Protein AF-A0ABD3M9F6-F1 (afdb_monomer_lite)

Foldseek 3Di:
DEPDPDDPDDPLCVVLVLVQLQPADQFFKKKKFWFDALQLLQVLLCWPLRPHHRDPDSQVSLVRVVVSLVVLQDPVPWDWRQRDPVRRSTIIMTYRHDPVSVVSSVVVLQSSQRSLVRQVVVVGAREWMWMWGRNDPSYIDIHTDDHRRHD

Sequence (151 aa):
MLTNHFVGLRKELSDAVIVACKALRTDDPGIFFMFSYAEEIHAILGLPGSPVAPAANAALSVVALRSWIATLIPNQVVQLVPMPAASLDQGLAITNLSGQEFAQILFTLTALMPWGAATMAAGRSAGSFHIIQGIGAGSCTITRGAVGAFV

Radius of gyration: 14.88 Å; chains: 1; bounding box: 42×24×34 Å

Secondary structure (DSSP, 8-state):
------SS--GGGHHHHHHHHHTS-TT-EEEEEEE--HHHHHHHHTSTT-SS---SSHHHHHHHHHHHHHHT-SSS-SEEEPPPGGGTTSEEEEES--HHHHHHHHHHHHTTHHHHHHHHHTT---EEEEEEEE-STT-EEEEEE-BTTB-

Organism: NCBI:txid259834

Structure (mmCIF, N/CA/C/O backbone):
data_AF-A0ABD3M9F6-F1
#
_entry.id   AF-A0ABD3M9F6-F1
#
loop_
_atom_site.group_PDB
_atom_site.id
_atom_site.type_symbol
_atom_site.label_atom_id
_atom_site.label_alt_id
_atom_site.label_comp_id
_atom_site.label_asym_id
_atom_site.label_entity_id
_atom_site.label_seq_id
_atom_site.pdbx_PDB_ins_code
_atom_site.Cartn_x
_atom_site.Cartn_y
_atom_site.Cartn_z
_atom_site.occupancy
_atom_site.B_iso_or_equiv
_atom_site.auth_seq_id
_atom_site.auth_comp_id
_atom_site.auth_asym_id
_atom_site.auth_atom_id
_atom_site.pdbx_PDB_model_num
ATOM 1 N N . MET A 1 1 ? -25.279 2.624 10.074 1.00 33.41 1 MET A N 1
ATOM 2 C CA . MET A 1 1 ? -25.187 2.861 8.617 1.00 33.41 1 MET A CA 1
ATOM 3 C C . MET A 1 1 ? -23.906 3.657 8.416 1.00 33.41 1 MET A C 1
ATOM 5 O O . MET A 1 1 ? -23.835 4.739 8.974 1.00 33.41 1 MET A O 1
ATOM 9 N N . LEU A 1 2 ? -22.865 3.095 7.788 1.00 34.44 2 LEU A N 1
ATOM 10 C CA . LEU A 1 2 ? -21.602 3.820 7.572 1.00 34.44 2 LEU A CA 1
ATOM 11 C C . LEU A 1 2 ? -21.824 4.894 6.498 1.00 34.44 2 LEU A C 1
ATOM 13 O O . LEU A 1 2 ? -22.081 4.563 5.341 1.00 34.44 2 LEU A O 1
ATOM 17 N N . THR A 1 3 ? -21.744 6.165 6.874 1.00 36.59 3 THR A N 1
ATOM 18 C CA . THR A 1 3 ? -21.721 7.296 5.941 1.00 36.59 3 THR A CA 1
ATOM 19 C C . THR A 1 3 ? -20.283 7.493 5.469 1.00 36.59 3 THR A C 1
ATOM 21 O O . THR A 1 3 ? -19.475 8.136 6.131 1.00 36.59 3 THR A O 1
ATOM 24 N N . ASN A 1 4 ? -19.940 6.881 4.336 1.00 48.66 4 ASN A N 1
ATOM 25 C CA . ASN A 1 4 ? -18.594 6.948 3.778 1.00 48.66 4 ASN A CA 1
ATOM 26 C C . ASN A 1 4 ? -18.448 8.166 2.856 1.00 48.66 4 ASN A C 1
ATOM 28 O O . ASN A 1 4 ? -19.084 8.229 1.805 1.00 48.66 4 ASN A O 1
ATOM 32 N N . HIS A 1 5 ? -17.562 9.097 3.204 1.00 42.75 5 HIS A N 1
ATOM 33 C CA . HIS A 1 5 ? -17.084 10.127 2.282 1.00 42.75 5 HIS A CA 1
ATOM 34 C C . HIS A 1 5 ? -15.804 9.629 1.604 1.00 42.75 5 HIS A C 1
ATOM 36 O O . HIS A 1 5 ? -14.694 9.857 2.073 1.00 42.75 5 HIS A O 1
ATOM 42 N N . PHE A 1 6 ? -15.965 8.893 0.506 1.00 48.81 6 PHE A N 1
ATOM 43 C CA . PHE A 1 6 ? -14.847 8.392 -0.287 1.00 48.81 6 PHE A CA 1
ATOM 44 C C . PHE A 1 6 ? -14.337 9.486 -1.232 1.00 48.81 6 PHE A C 1
ATOM 46 O O . PHE A 1 6 ? -14.950 9.750 -2.264 1.00 48.81 6 PHE A O 1
ATOM 53 N N . VAL A 1 7 ? -13.210 10.120 -0.911 1.00 43.62 7 VAL A N 1
ATOM 54 C CA . VAL A 1 7 ? -12.515 11.020 -1.846 1.00 43.62 7 VAL A CA 1
ATOM 55 C C . VAL A 1 7 ? -11.343 10.258 -2.467 1.00 43.62 7 VAL A C 1
ATOM 57 O O . VAL A 1 7 ? -10.412 9.885 -1.763 1.00 43.62 7 VAL A O 1
ATOM 60 N N . GLY A 1 8 ? -11.390 10.006 -3.780 1.00 48.12 8 GLY A N 1
ATOM 61 C CA . GLY A 1 8 ? -10.271 9.419 -4.542 1.00 48.12 8 GLY A CA 1
ATOM 62 C C . GLY A 1 8 ? -10.179 7.885 -4.573 1.00 48.12 8 GLY A C 1
ATOM 63 O O . GLY A 1 8 ? -9.258 7.345 -5.181 1.00 48.12 8 GLY A O 1
ATOM 64 N N . LEU A 1 9 ? -11.132 7.169 -3.972 1.00 53.97 9 LEU A N 1
ATOM 65 C CA . LEU A 1 9 ? -11.216 5.706 -4.032 1.00 53.97 9 LEU A CA 1
ATOM 66 C C . LEU A 1 9 ? -11.944 5.255 -5.305 1.00 53.97 9 LEU A C 1
ATOM 68 O O . LEU A 1 9 ? -13.064 5.696 -5.571 1.00 53.97 9 LEU A O 1
ATOM 72 N N . ARG A 1 10 ? -11.335 4.344 -6.081 1.00 58.66 10 ARG A N 1
ATOM 73 C CA . ARG A 1 10 ? -12.058 3.653 -7.163 1.00 58.66 10 ARG A CA 1
ATOM 74 C C . ARG A 1 10 ? -13.245 2.914 -6.549 1.00 58.66 10 ARG A C 1
ATOM 76 O O . ARG A 1 10 ? -13.095 2.247 -5.527 1.00 58.66 10 ARG A O 1
ATOM 83 N N . LYS A 1 11 ? -14.415 3.021 -7.183 1.00 57.44 11 LYS A N 1
ATOM 84 C CA . LYS A 1 11 ? -15.677 2.445 -6.691 1.00 57.44 11 LYS A CA 1
ATOM 85 C C . LYS A 1 11 ? -15.575 0.935 -6.429 1.00 57.44 11 LYS A C 1
ATOM 87 O O . LYS A 1 11 ? -16.211 0.439 -5.508 1.00 57.44 11 LYS A O 1
ATOM 92 N N . GLU A 1 12 ? -14.747 0.213 -7.189 1.00 55.06 12 GLU A N 1
ATOM 93 C CA . GLU A 1 12 ? -14.535 -1.231 -6.997 1.00 55.06 12 GLU A CA 1
ATOM 94 C C . GLU A 1 12 ? -13.777 -1.582 -5.702 1.00 55.06 12 GLU A C 1
ATOM 96 O O . GLU A 1 12 ? -13.867 -2.707 -5.223 1.00 55.06 12 GLU A O 1
ATOM 101 N N . LEU A 1 13 ? -13.041 -0.636 -5.109 1.00 65.25 13 LEU A N 1
ATOM 102 C CA . LEU A 1 13 ? -12.251 -0.860 -3.890 1.00 65.25 13 LEU A CA 1
ATOM 103 C C . LEU A 1 13 ? -13.045 -0.528 -2.616 1.00 65.25 13 LEU A C 1
ATOM 105 O O . LEU A 1 13 ? -12.599 -0.836 -1.510 1.00 65.25 13 LEU A O 1
ATOM 109 N N . SER A 1 14 ? -14.237 0.061 -2.760 1.00 66.25 14 SER A N 1
ATOM 110 C CA . SER A 1 14 ? -15.086 0.493 -1.648 1.00 66.25 14 SER A CA 1
ATOM 111 C C . SER A 1 14 ? -15.498 -0.659 -0.730 1.00 66.25 14 SER A C 1
ATOM 113 O O . SER A 1 14 ? -15.479 -0.487 0.486 1.00 66.25 14 SER A O 1
ATOM 115 N N . ASP A 1 15 ? -15.802 -1.841 -1.270 1.00 70.38 15 ASP A N 1
ATOM 116 C CA . ASP A 1 15 ? -16.260 -2.979 -0.460 1.00 70.38 15 ASP A CA 1
ATOM 117 C C . ASP A 1 15 ? -15.167 -3.507 0.468 1.00 70.38 15 ASP A C 1
ATOM 119 O O . ASP A 1 15 ? -15.403 -3.761 1.648 1.00 70.38 15 ASP A O 1
ATOM 123 N N . ALA A 1 16 ? -13.941 -3.613 -0.030 1.00 70.25 16 ALA A N 1
ATOM 124 C CA . ALA A 1 16 ? -12.816 -4.076 0.769 1.00 70.25 16 ALA A CA 1
ATOM 125 C C . ALA A 1 16 ? -12.380 -3.041 1.817 1.00 70.25 16 ALA A C 1
ATOM 127 O O . ALA A 1 16 ? -12.032 -3.415 2.936 1.00 70.25 16 ALA A O 1
ATOM 128 N N . VAL A 1 17 ? -12.474 -1.746 1.500 1.00 73.56 17 VAL A N 1
ATOM 129 C CA . VAL A 1 17 ? -12.283 -0.674 2.488 1.00 73.56 17 VAL A CA 1
ATOM 130 C C . VAL A 1 17 ? -13.358 -0.728 3.573 1.00 73.56 17 VAL A C 1
ATOM 132 O O . VAL A 1 17 ? -13.049 -0.561 4.750 1.00 73.56 17 VAL A O 1
ATOM 135 N N . ILE A 1 18 ? -14.607 -1.037 3.217 1.00 74.19 18 ILE A N 1
ATOM 136 C CA . ILE A 1 18 ? -15.687 -1.239 4.190 1.00 74.19 18 ILE A CA 1
ATOM 137 C C . ILE A 1 18 ? -15.401 -2.449 5.085 1.00 74.19 18 ILE A C 1
ATOM 139 O O . ILE A 1 18 ? -15.614 -2.365 6.294 1.00 74.19 18 ILE A O 1
ATOM 143 N N . VAL A 1 19 ? -14.921 -3.565 4.527 1.00 75.44 19 VAL A N 1
ATOM 144 C CA . VAL A 1 19 ? -14.524 -4.737 5.327 1.00 75.44 19 VAL A CA 1
ATOM 145 C C . VAL A 1 19 ? -13.379 -4.376 6.275 1.00 75.44 19 VAL A C 1
ATOM 147 O O . VAL A 1 19 ? -13.463 -4.696 7.458 1.00 75.44 19 VAL A O 1
ATOM 150 N N . ALA A 1 20 ? -12.364 -3.650 5.798 1.00 76.12 20 ALA A N 1
ATOM 151 C CA . ALA A 1 20 ? -11.265 -3.177 6.636 1.00 76.12 20 ALA A CA 1
ATOM 152 C C . ALA A 1 20 ? -11.760 -2.259 7.766 1.00 76.12 20 ALA A C 1
ATOM 154 O O . ALA A 1 20 ? -11.420 -2.501 8.919 1.00 76.12 20 ALA A O 1
ATOM 155 N N . CYS A 1 21 ? -12.630 -1.283 7.476 1.00 77.00 21 CYS A N 1
ATOM 156 C CA . CYS A 1 21 ? -13.237 -0.427 8.502 1.00 77.00 21 CYS A CA 1
ATOM 157 C C . CYS A 1 21 ? -14.037 -1.226 9.540 1.00 77.00 21 CYS A C 1
ATOM 159 O O . CYS A 1 21 ? -13.965 -0.928 10.726 1.00 77.00 21 CYS A O 1
ATOM 161 N N . LYS A 1 22 ? -14.793 -2.247 9.117 1.00 77.06 22 LYS A N 1
ATOM 162 C CA . LYS A 1 22 ? -15.562 -3.107 10.035 1.00 77.06 22 LYS A CA 1
ATOM 163 C C . LYS A 1 22 ? -14.678 -3.982 10.922 1.00 77.06 22 LYS A C 1
ATOM 165 O O . LYS A 1 22 ? -15.134 -4.404 11.979 1.00 77.06 22 LYS A O 1
ATOM 170 N N . ALA A 1 23 ? -13.459 -4.283 10.482 1.00 77.44 23 ALA A N 1
ATOM 171 C CA . ALA A 1 23 ? -12.503 -5.071 11.247 1.00 77.44 23 ALA A CA 1
ATOM 172 C C . ALA A 1 23 ? -11.756 -4.247 12.311 1.00 77.44 23 ALA A C 1
ATOM 174 O O . ALA A 1 23 ? -11.061 -4.849 13.128 1.00 77.44 23 ALA A O 1
ATOM 175 N N . LEU A 1 24 ? -11.875 -2.911 12.302 1.00 75.38 24 LEU A N 1
ATOM 176 C CA . LEU A 1 24 ? -11.222 -2.033 13.274 1.00 75.38 24 LEU A CA 1
ATOM 177 C C . LEU A 1 24 ? -11.926 -2.051 14.632 1.00 75.38 24 LEU A C 1
ATOM 179 O O . LEU A 1 24 ? -13.157 -2.033 14.719 1.00 75.38 24 LEU A O 1
ATOM 183 N N . ARG A 1 25 ? -11.135 -1.994 15.705 1.00 75.88 25 ARG A N 1
ATOM 184 C CA . ARG A 1 25 ? -11.619 -1.568 17.023 1.00 75.88 25 ARG A CA 1
ATOM 185 C C . ARG A 1 25 ? -11.835 -0.054 17.040 1.00 75.88 25 ARG A C 1
ATOM 187 O O . ARG A 1 25 ? -11.243 0.676 16.253 1.00 75.88 25 ARG A O 1
ATOM 194 N N . THR A 1 26 ? -12.681 0.406 17.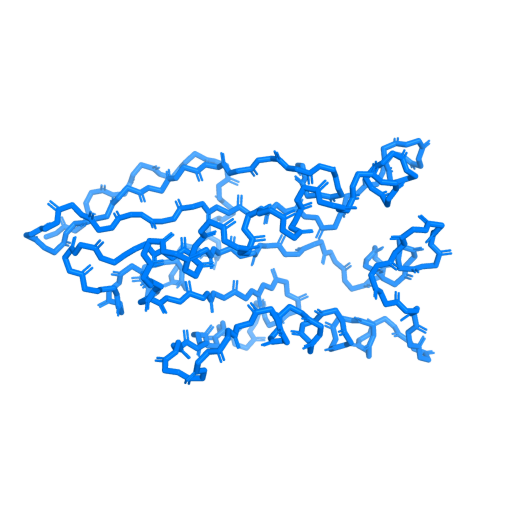961 1.00 70.19 26 THR A N 1
ATOM 195 C CA . THR A 1 26 ? -13.095 1.813 18.110 1.00 70.19 26 THR A CA 1
ATOM 196 C C . THR A 1 26 ? -11.932 2.806 18.085 1.00 70.19 26 THR A C 1
ATOM 198 O O . THR A 1 26 ? -12.084 3.852 17.463 1.00 70.19 26 THR A O 1
ATOM 201 N N . ASP A 1 27 ? -10.795 2.451 18.688 1.00 73.06 27 ASP A N 1
ATOM 202 C CA . ASP A 1 27 ? -9.649 3.349 18.875 1.00 73.06 27 ASP A CA 1
ATOM 203 C C . ASP A 1 27 ? -8.418 2.961 18.033 1.00 73.06 27 ASP A C 1
ATOM 205 O O . ASP A 1 27 ? -7.415 3.678 18.040 1.00 73.06 27 ASP A O 1
ATOM 209 N N . ASP A 1 28 ? -8.474 1.845 17.297 1.00 81.56 28 ASP A N 1
ATOM 210 C CA . ASP A 1 28 ? -7.303 1.325 16.591 1.00 81.56 28 ASP A CA 1
ATOM 211 C C . ASP A 1 28 ? -7.232 1.885 15.155 1.00 81.56 28 ASP A C 1
ATOM 213 O O . ASP A 1 28 ? -8.190 1.743 14.383 1.00 81.56 28 ASP A O 1
ATOM 217 N N . PRO A 1 29 ? -6.109 2.497 14.737 1.00 86.44 29 PRO A N 1
ATOM 218 C CA . PRO A 1 29 ? -5.880 2.851 13.341 1.00 86.44 29 PRO A CA 1
ATOM 219 C C . PRO A 1 29 ? -5.651 1.638 12.422 1.00 86.44 29 PRO A C 1
ATOM 221 O O . PRO A 1 29 ? -5.302 0.529 12.832 1.00 86.44 29 PRO A O 1
ATOM 224 N N . GLY A 1 30 ? -5.796 1.886 11.122 1.00 87.38 30 GLY A N 1
ATOM 225 C CA . GLY A 1 30 ? -5.436 0.978 10.042 1.00 87.38 30 GLY A CA 1
ATOM 226 C C . GLY A 1 30 ? -4.831 1.718 8.849 1.00 87.38 30 GLY A C 1
ATOM 227 O O . GLY A 1 30 ? -4.933 2.940 8.726 1.00 87.38 30 GLY A O 1
ATOM 228 N N . ILE A 1 31 ? -4.194 0.968 7.953 1.00 86.56 31 ILE A N 1
ATOM 229 C CA . ILE A 1 31 ? -3.633 1.474 6.698 1.00 86.56 31 ILE A CA 1
ATOM 230 C C . ILE A 1 31 ? -4.131 0.602 5.554 1.00 86.56 31 ILE A C 1
ATOM 232 O O . ILE A 1 31 ? -4.071 -0.624 5.608 1.00 86.56 31 ILE A O 1
ATOM 236 N N . PHE A 1 32 ? -4.601 1.242 4.495 1.00 83.69 32 PHE A N 1
ATOM 237 C CA . PHE A 1 32 ? -5.072 0.595 3.286 1.00 83.69 32 PHE A CA 1
ATOM 238 C C . PHE A 1 32 ? -4.234 1.027 2.088 1.00 83.69 32 PHE A C 1
ATOM 240 O O . PHE A 1 32 ? -4.278 2.184 1.684 1.00 83.69 32 PHE A O 1
ATOM 247 N N . PHE A 1 33 ? -3.489 0.098 1.507 1.00 83.38 33 PHE A N 1
ATOM 248 C CA . PHE A 1 33 ? -2.724 0.294 0.285 1.00 83.38 33 PHE A CA 1
ATOM 249 C C . PHE A 1 33 ? -3.566 -0.084 -0.930 1.00 83.38 33 PHE A C 1
ATOM 251 O O . PHE A 1 33 ? -4.105 -1.187 -1.006 1.00 83.38 33 PHE A O 1
ATOM 258 N N . MET A 1 34 ? -3.612 0.818 -1.901 1.00 81.00 34 MET A N 1
ATOM 259 C CA . MET A 1 34 ? -4.051 0.569 -3.266 1.00 81.00 34 MET A CA 1
ATOM 260 C C . MET A 1 34 ? -2.820 0.595 -4.156 1.00 81.00 34 MET A C 1
ATOM 262 O O . MET A 1 34 ? -2.182 1.637 -4.267 1.00 81.00 34 MET A O 1
ATOM 266 N N . PHE A 1 35 ? -2.490 -0.512 -4.797 1.00 81.44 35 PHE A N 1
ATOM 267 C CA . PHE A 1 35 ? -1.397 -0.577 -5.749 1.00 81.44 35 PHE A CA 1
ATOM 268 C C . PHE A 1 35 ? -1.839 -0.195 -7.163 1.00 81.44 35 PHE A C 1
ATOM 270 O O . PHE A 1 35 ? -3.009 -0.304 -7.540 1.00 81.44 35 PHE A O 1
ATOM 277 N N . SER A 1 36 ? -0.876 0.259 -7.954 1.00 82.69 36 SER A N 1
ATOM 278 C CA . SER A 1 36 ? -0.999 0.350 -9.409 1.00 82.69 36 SER A CA 1
ATOM 279 C C . SER A 1 36 ? -1.068 -1.042 -10.051 1.00 82.69 36 SER A C 1
ATOM 281 O O . SER A 1 36 ? -0.919 -2.067 -9.387 1.00 82.69 36 SER A O 1
ATOM 283 N N . TYR A 1 37 ? -1.298 -1.085 -11.365 1.00 82.75 37 TYR A N 1
ATOM 284 C CA . TYR A 1 37 ? -1.291 -2.329 -12.140 1.00 82.75 37 TYR A CA 1
ATOM 285 C C . TYR A 1 37 ? 0.032 -3.093 -11.986 1.00 82.75 37 TYR A C 1
ATOM 287 O O . TYR A 1 37 ? 1.088 -2.484 -11.829 1.00 82.75 37 TYR A O 1
ATOM 295 N N . ALA A 1 38 ? -0.014 -4.425 -12.080 1.00 86.69 38 ALA A N 1
ATOM 296 C CA . ALA A 1 38 ? 1.146 -5.283 -11.836 1.00 86.69 38 ALA A CA 1
ATOM 297 C C . ALA A 1 38 ? 2.370 -4.923 -12.701 1.00 86.69 38 ALA A C 1
ATOM 299 O O . ALA A 1 38 ? 3.488 -4.913 -12.194 1.00 86.69 38 ALA A O 1
ATOM 300 N N . GLU A 1 39 ? 2.161 -4.575 -13.974 1.00 88.75 39 GLU A N 1
ATOM 301 C CA . GLU A 1 39 ? 3.232 -4.131 -14.882 1.00 88.75 39 GLU A CA 1
ATOM 302 C C . GLU A 1 39 ? 3.898 -2.835 -14.406 1.00 88.75 39 GLU A C 1
ATOM 304 O O . GLU A 1 39 ? 5.117 -2.681 -14.474 1.00 88.75 39 GLU A O 1
ATOM 309 N N . GLU A 1 40 ? 3.097 -1.916 -13.865 1.00 89.31 40 GLU A N 1
ATOM 310 C CA . GLU A 1 40 ? 3.593 -0.664 -13.306 1.00 89.31 40 GLU A CA 1
ATOM 311 C C . GLU A 1 40 ? 4.441 -0.943 -12.069 1.00 89.31 40 GLU A C 1
ATOM 313 O O . GLU A 1 40 ? 5.574 -0.476 -11.991 1.00 89.31 40 GLU A O 1
ATOM 318 N N . ILE A 1 41 ? 3.933 -1.780 -11.154 1.00 90.12 41 ILE A N 1
ATOM 319 C CA . ILE A 1 41 ? 4.667 -2.241 -9.970 1.00 90.12 41 ILE A CA 1
ATOM 320 C C . ILE A 1 41 ? 5.987 -2.903 -10.372 1.00 90.12 41 ILE A C 1
ATOM 322 O O . ILE A 1 41 ? 7.033 -2.590 -9.811 1.00 90.12 41 ILE A O 1
ATOM 326 N N . HIS A 1 42 ? 5.967 -3.784 -11.368 1.00 92.25 42 HIS A N 1
ATOM 327 C CA . HIS A 1 42 ? 7.166 -4.461 -11.843 1.00 92.25 42 HIS A CA 1
ATOM 328 C C . HIS A 1 42 ? 8.232 -3.481 -12.335 1.00 92.25 42 HIS A C 1
ATOM 330 O O . HIS A 1 42 ? 9.390 -3.585 -11.929 1.00 92.25 42 HIS A O 1
ATOM 336 N N . ALA A 1 43 ? 7.833 -2.505 -13.154 1.00 92.19 43 ALA A N 1
ATOM 337 C CA . ALA A 1 43 ? 8.737 -1.492 -13.678 1.00 92.19 43 ALA A CA 1
ATOM 338 C C . ALA A 1 43 ? 9.332 -0.621 -12.560 1.00 92.19 43 ALA A C 1
ATOM 340 O O . ALA A 1 43 ? 10.544 -0.409 -12.522 1.00 92.19 43 ALA A O 1
ATOM 341 N N . ILE A 1 44 ? 8.506 -0.139 -11.624 1.00 91.88 44 ILE A N 1
ATOM 342 C CA . ILE A 1 44 ? 8.982 0.758 -10.562 1.00 91.88 44 ILE A CA 1
ATOM 343 C C . ILE A 1 44 ? 9.816 0.055 -9.491 1.00 91.88 44 ILE A C 1
ATOM 345 O O . ILE A 1 44 ? 10.641 0.711 -8.859 1.00 91.88 44 ILE A O 1
ATOM 349 N N . LEU A 1 45 ? 9.635 -1.252 -9.266 1.00 93.88 45 LEU A N 1
ATOM 350 C CA . LEU A 1 45 ? 10.484 -2.000 -8.331 1.00 93.88 45 LEU A CA 1
ATOM 351 C C . LEU A 1 45 ? 11.927 -2.112 -8.841 1.00 93.88 45 LEU A C 1
ATOM 353 O O . LEU A 1 45 ? 12.847 -2.273 -8.046 1.00 93.88 45 LEU A O 1
ATOM 357 N N . GLY A 1 46 ? 12.140 -1.989 -10.155 1.00 93.81 46 GLY A N 1
ATOM 358 C CA . GLY A 1 46 ? 13.472 -1.897 -10.754 1.00 93.81 46 GLY A CA 1
ATOM 359 C C . GLY A 1 46 ? 14.162 -0.542 -10.559 1.00 93.81 46 GLY A C 1
ATOM 360 O O . GLY A 1 46 ? 15.320 -0.395 -10.948 1.00 93.81 46 GLY A O 1
ATOM 361 N N . LEU A 1 47 ? 13.482 0.457 -9.985 1.00 93.19 47 LEU A N 1
ATOM 362 C CA . LEU A 1 47 ? 14.057 1.782 -9.769 1.00 93.19 47 LEU A CA 1
ATOM 363 C C . LEU A 1 47 ? 14.936 1.830 -8.507 1.00 93.19 47 LEU A C 1
ATOM 365 O O . LEU A 1 47 ? 14.686 1.109 -7.536 1.00 93.19 47 LEU A O 1
ATOM 369 N N . PRO A 1 48 ? 15.948 2.717 -8.477 1.00 91.50 48 PRO A N 1
ATOM 370 C CA . PRO A 1 48 ? 16.788 2.909 -7.302 1.00 91.50 48 PRO A CA 1
ATOM 371 C C . PRO A 1 48 ? 15.984 3.234 -6.040 1.00 91.50 48 PRO A C 1
ATOM 373 O O . PRO A 1 48 ? 15.006 3.980 -6.076 1.00 91.50 48 PRO A O 1
ATOM 376 N N . GLY A 1 49 ? 16.430 2.688 -4.909 1.00 89.38 49 GLY A N 1
ATOM 377 C CA . GLY A 1 49 ? 15.794 2.904 -3.609 1.00 89.38 49 GLY A CA 1
ATOM 378 C C . GLY A 1 49 ? 14.538 2.066 -3.364 1.00 89.38 49 GLY A C 1
ATOM 379 O O . GLY A 1 49 ? 13.988 2.158 -2.270 1.00 89.38 49 GLY A O 1
ATOM 380 N N . SER A 1 50 ? 14.105 1.254 -4.338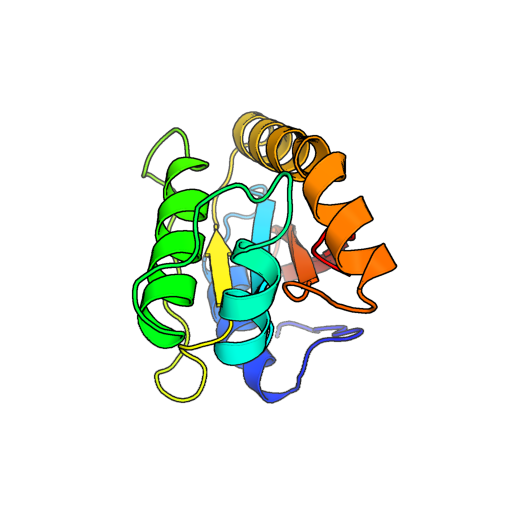 1.00 92.25 50 SER A N 1
ATOM 381 C CA . SER A 1 50 ? 12.988 0.321 -4.173 1.00 92.25 50 SER A CA 1
ATOM 382 C C . SER A 1 50 ? 13.161 -0.559 -2.924 1.00 92.25 50 SER A C 1
ATOM 384 O O . SER A 1 50 ? 14.265 -1.059 -2.684 1.00 92.25 50 SER A O 1
ATOM 386 N N . PRO A 1 51 ? 12.093 -0.790 -2.132 1.00 90.94 51 PRO A N 1
ATOM 387 C CA . PRO A 1 51 ? 12.178 -1.598 -0.915 1.00 90.94 51 PRO A CA 1
ATOM 388 C C . PRO A 1 51 ? 12.496 -3.071 -1.183 1.00 90.94 51 PRO A C 1
ATOM 390 O O . PRO A 1 51 ? 13.022 -3.761 -0.312 1.00 90.94 51 PRO A O 1
ATOM 393 N N . VAL A 1 52 ? 12.161 -3.557 -2.381 1.00 93.50 52 VAL A N 1
ATOM 394 C CA . VAL A 1 52 ? 12.454 -4.912 -2.853 1.00 93.50 52 VAL A CA 1
ATOM 395 C C . VAL A 1 52 ? 12.802 -4.901 -4.335 1.00 93.50 52 VAL A C 1
ATOM 397 O O . VAL A 1 52 ? 12.343 -4.046 -5.090 1.00 93.50 52 VAL A O 1
ATOM 400 N N . ALA A 1 53 ? 13.598 -5.873 -4.769 1.00 94.50 53 ALA A N 1
ATOM 401 C CA . ALA A 1 53 ? 13.887 -6.065 -6.184 1.00 94.50 53 ALA A CA 1
ATOM 402 C C . ALA A 1 53 ? 12.636 -6.546 -6.953 1.00 94.50 53 ALA A C 1
ATOM 404 O O . ALA A 1 53 ? 11.784 -7.227 -6.368 1.00 94.50 53 ALA A O 1
ATOM 405 N N . PRO A 1 54 ? 12.524 -6.247 -8.261 1.00 94.62 54 PRO A N 1
ATOM 406 C CA . PRO A 1 54 ? 11.489 -6.843 -9.092 1.00 94.62 54 PRO A CA 1
ATOM 407 C C . PRO A 1 54 ? 11.709 -8.360 -9.173 1.00 94.62 54 PRO A C 1
ATOM 409 O O . PRO A 1 54 ? 12.841 -8.840 -9.261 1.00 94.62 54 PRO A O 1
ATOM 412 N N . ALA A 1 55 ? 10.619 -9.122 -9.132 1.00 95.12 55 ALA A N 1
ATOM 413 C CA . ALA A 1 55 ? 10.667 -10.571 -9.283 1.00 95.12 55 ALA A CA 1
ATOM 414 C C . ALA A 1 55 ? 10.760 -10.968 -10.768 1.00 95.12 55 ALA A C 1
ATOM 416 O O . ALA A 1 55 ? 10.888 -10.122 -11.645 1.00 95.12 55 ALA A O 1
ATOM 417 N N . ALA A 1 56 ? 10.653 -12.263 -11.079 1.00 95.75 56 ALA A N 1
ATOM 418 C CA . ALA A 1 56 ? 10.791 -12.763 -12.452 1.00 95.75 56 ALA A CA 1
ATOM 419 C C . ALA A 1 56 ? 9.702 -12.272 -13.435 1.00 95.75 56 ALA A C 1
ATOM 421 O O . ALA A 1 56 ? 9.888 -12.368 -14.643 1.00 95.75 56 ALA A O 1
ATOM 422 N N . ASN A 1 57 ? 8.558 -11.790 -12.940 1.00 93.12 57 ASN A N 1
ATOM 423 C CA . ASN A 1 57 ? 7.470 -11.235 -13.750 1.00 93.12 57 ASN A CA 1
ATOM 424 C C . ASN A 1 57 ? 6.589 -10.288 -12.918 1.00 93.12 57 ASN A C 1
ATOM 426 O O . ASN A 1 57 ? 6.775 -10.151 -11.704 1.00 93.12 57 ASN A O 1
ATOM 430 N N . ALA A 1 58 ? 5.622 -9.641 -13.570 1.00 89.75 58 ALA A N 1
ATOM 431 C CA . ALA A 1 58 ? 4.771 -8.636 -12.948 1.00 89.75 58 ALA A CA 1
ATOM 432 C C . ALA A 1 58 ? 3.920 -9.159 -11.785 1.00 89.75 58 ALA A C 1
ATOM 434 O O . ALA A 1 58 ? 3.890 -8.544 -10.718 1.00 89.75 58 ALA A O 1
ATOM 435 N N . ALA A 1 59 ? 3.302 -10.330 -11.943 1.00 87.31 59 ALA A N 1
ATOM 436 C CA . ALA A 1 59 ? 2.504 -10.945 -10.886 1.00 87.31 59 ALA A CA 1
ATOM 437 C C . ALA A 1 59 ? 3.352 -11.242 -9.636 1.00 87.31 59 ALA A C 1
ATOM 439 O O . ALA A 1 59 ? 2.968 -10.902 -8.515 1.00 87.31 59 ALA A O 1
ATOM 440 N N . LEU A 1 60 ? 4.547 -11.811 -9.819 1.00 89.94 60 LEU A N 1
ATOM 441 C CA . LEU A 1 60 ? 5.460 -12.100 -8.712 1.00 89.94 60 LEU A CA 1
ATOM 442 C C . LEU A 1 60 ? 6.020 -10.826 -8.060 1.00 89.94 60 LEU A C 1
ATOM 444 O O . LEU A 1 60 ? 6.274 -10.828 -6.858 1.00 89.94 60 LEU A O 1
ATOM 448 N N . SER A 1 61 ? 6.173 -9.730 -8.808 1.00 91.50 61 SER A N 1
ATOM 449 C CA . SER A 1 61 ? 6.589 -8.433 -8.256 1.00 91.50 61 SER A CA 1
ATOM 450 C C . SER A 1 61 ? 5.554 -7.861 -7.287 1.00 91.50 61 SER A C 1
ATOM 452 O O . SER A 1 61 ? 5.918 -7.362 -6.222 1.00 91.50 61 SER A O 1
ATOM 454 N N . VAL A 1 62 ? 4.261 -7.992 -7.597 1.00 86.88 62 VAL A N 1
ATOM 455 C CA . VAL A 1 62 ? 3.186 -7.601 -6.668 1.00 86.88 62 VAL A CA 1
ATOM 456 C C . VAL A 1 62 ? 3.234 -8.451 -5.398 1.00 86.88 62 VAL A C 1
ATOM 458 O O . VAL A 1 62 ? 3.126 -7.919 -4.292 1.00 86.88 62 VAL A O 1
ATOM 461 N N . VAL A 1 63 ? 3.452 -9.764 -5.526 1.00 87.00 63 VAL A N 1
ATOM 462 C CA . VAL A 1 63 ? 3.602 -10.664 -4.368 1.00 87.00 63 VAL A CA 1
ATOM 463 C C . VAL A 1 63 ? 4.810 -10.278 -3.510 1.00 87.00 63 VAL A C 1
ATOM 465 O O . VAL A 1 63 ? 4.696 -10.251 -2.283 1.00 87.00 63 VAL A O 1
ATOM 468 N N . ALA A 1 64 ? 5.943 -9.939 -4.128 1.00 89.38 64 ALA A N 1
ATOM 469 C CA . ALA A 1 64 ? 7.146 -9.504 -3.423 1.00 89.38 64 ALA A CA 1
ATOM 470 C C . ALA A 1 64 ? 6.910 -8.198 -2.648 1.00 89.38 64 ALA A C 1
ATOM 472 O O . ALA A 1 64 ? 7.223 -8.128 -1.459 1.00 89.38 64 ALA A O 1
ATOM 473 N N . LEU A 1 65 ? 6.281 -7.199 -3.279 1.00 88.62 65 LEU A N 1
ATOM 474 C CA . LEU A 1 65 ? 5.928 -5.939 -2.622 1.00 88.62 65 LEU A CA 1
ATOM 475 C C . LEU A 1 65 ? 4.968 -6.164 -1.445 1.00 88.62 65 LEU A C 1
ATOM 477 O O . LEU A 1 65 ? 5.180 -5.628 -0.359 1.00 88.62 65 LEU A O 1
ATOM 481 N N . ARG A 1 66 ? 3.936 -6.998 -1.623 1.00 84.12 66 ARG A N 1
ATOM 482 C CA . ARG A 1 66 ? 2.996 -7.347 -0.544 1.00 84.12 66 ARG A CA 1
ATOM 483 C C . ARG A 1 66 ? 3.685 -8.064 0.609 1.00 84.12 66 ARG A C 1
ATOM 485 O O . ARG A 1 66 ? 3.402 -7.755 1.763 1.00 84.12 66 ARG A O 1
ATOM 492 N N . SER A 1 67 ? 4.585 -8.993 0.298 1.00 85.19 67 SER A N 1
ATOM 493 C CA . SER A 1 67 ? 5.369 -9.715 1.303 1.00 85.19 67 SER A CA 1
ATOM 494 C C . SER A 1 67 ? 6.240 -8.751 2.100 1.00 85.19 67 SER A C 1
ATOM 496 O O . SER A 1 67 ? 6.255 -8.826 3.323 1.00 85.19 67 SER A O 1
ATOM 498 N N . TRP A 1 68 ? 6.884 -7.790 1.433 1.00 88.94 68 TRP A N 1
ATOM 499 C CA . TRP A 1 68 ? 7.638 -6.736 2.107 1.00 88.94 68 TRP A CA 1
ATOM 500 C C . TRP A 1 68 ? 6.756 -5.881 3.021 1.00 88.94 68 TRP A C 1
ATOM 502 O O . TRP A 1 68 ? 7.099 -5.706 4.186 1.00 88.94 68 TRP A O 1
ATOM 512 N N . ILE A 1 69 ? 5.587 -5.425 2.562 1.00 85.69 69 ILE A N 1
ATOM 513 C CA . ILE A 1 69 ? 4.666 -4.655 3.417 1.00 85.69 69 ILE A CA 1
ATOM 514 C C . ILE A 1 69 ? 4.218 -5.486 4.626 1.00 85.69 69 ILE A C 1
ATOM 516 O O . ILE A 1 69 ? 4.134 -4.961 5.733 1.00 85.69 69 ILE A O 1
ATOM 520 N N . ALA A 1 70 ? 3.985 -6.788 4.450 1.00 80.94 70 ALA A N 1
ATOM 521 C CA . ALA A 1 70 ? 3.658 -7.676 5.561 1.00 80.94 70 ALA A CA 1
ATOM 522 C C . ALA A 1 70 ? 4.796 -7.775 6.595 1.00 80.94 70 ALA A C 1
ATOM 524 O O . ALA A 1 70 ? 4.514 -7.934 7.779 1.00 80.94 70 ALA A O 1
ATOM 525 N N . THR A 1 71 ? 6.064 -7.610 6.193 1.00 83.94 71 THR A N 1
ATOM 526 C CA . THR A 1 71 ? 7.191 -7.540 7.146 1.00 83.94 71 THR A CA 1
ATOM 527 C C . THR A 1 71 ? 7.205 -6.267 7.992 1.00 83.94 71 THR A C 1
ATOM 529 O O . THR A 1 71 ? 7.844 -6.248 9.040 1.00 83.94 71 THR A O 1
ATOM 532 N N . LEU A 1 72 ? 6.478 -5.218 7.588 1.00 80.38 72 LEU A N 1
ATOM 533 C CA . LEU A 1 72 ? 6.358 -3.984 8.372 1.00 80.38 72 LEU A CA 1
ATOM 534 C C . LEU A 1 72 ? 5.472 -4.151 9.613 1.00 80.38 72 LEU A C 1
ATOM 536 O O . LEU A 1 72 ? 5.390 -3.234 10.425 1.00 80.38 72 LEU A O 1
ATOM 540 N N . ILE A 1 73 ? 4.785 -5.288 9.743 1.00 76.88 73 ILE A N 1
ATOM 541 C CA . ILE A 1 73 ? 3.812 -5.575 10.795 1.00 76.88 73 ILE A CA 1
ATOM 542 C C . ILE A 1 73 ? 4.539 -6.208 11.993 1.00 76.88 73 ILE A C 1
ATOM 544 O O . ILE A 1 73 ? 4.896 -7.387 11.921 1.00 76.88 73 ILE A O 1
ATOM 548 N N . PRO A 1 74 ? 4.729 -5.492 13.119 1.00 63.00 74 PRO A N 1
ATOM 549 C CA . PRO A 1 74 ? 5.606 -5.965 14.191 1.00 63.00 74 PRO A CA 1
ATOM 550 C C . PRO A 1 74 ? 5.063 -7.177 14.965 1.00 63.00 74 PRO A C 1
ATOM 552 O O . PRO A 1 74 ? 5.856 -7.992 15.424 1.00 63.00 74 PRO A O 1
ATOM 555 N N . ASN A 1 75 ? 3.735 -7.323 15.101 1.00 61.19 75 ASN A N 1
ATOM 556 C CA . ASN A 1 75 ? 3.141 -8.277 16.054 1.00 61.19 75 ASN A CA 1
ATOM 557 C C . ASN A 1 75 ? 2.258 -9.397 15.475 1.00 61.19 75 ASN A C 1
ATOM 559 O O . ASN A 1 75 ? 1.704 -10.154 16.260 1.00 61.19 75 ASN A O 1
ATOM 563 N N . GLN A 1 76 ? 2.078 -9.551 14.158 1.00 54.62 76 GLN A N 1
ATOM 564 C CA . GLN A 1 76 ? 1.169 -10.553 13.533 1.00 54.62 76 GLN A CA 1
ATOM 565 C C . GLN A 1 76 ? -0.304 -10.596 14.037 1.00 54.62 76 GLN A C 1
ATOM 567 O O . GLN A 1 76 ? -1.115 -11.315 13.462 1.00 54.62 76 GLN A O 1
ATOM 572 N N . VAL A 1 77 ? -0.692 -9.817 15.057 1.00 53.53 77 VAL A N 1
ATOM 573 C CA . VAL A 1 77 ? -2.079 -9.656 15.547 1.00 53.53 77 VAL A CA 1
ATOM 574 C C . VAL A 1 77 ? -2.925 -8.829 14.566 1.00 53.53 77 VAL A C 1
ATOM 576 O O . VAL A 1 77 ? -4.155 -8.863 14.594 1.00 53.53 77 VAL A O 1
ATOM 579 N N . VAL A 1 78 ? -2.262 -8.115 13.659 1.00 59.69 78 VAL A N 1
ATOM 580 C CA . VAL A 1 78 ? -2.878 -7.378 12.559 1.00 59.69 78 VAL A CA 1
ATOM 581 C C . VAL A 1 78 ? -3.563 -8.342 11.599 1.00 59.69 78 VAL A C 1
ATOM 583 O O . VAL A 1 78 ? -2.948 -9.269 11.067 1.00 59.69 78 VAL A O 1
ATOM 586 N N . GLN A 1 79 ? -4.831 -8.069 11.305 1.00 64.56 79 GLN A N 1
ATOM 587 C CA . GLN A 1 79 ? -5.547 -8.794 10.268 1.00 64.56 79 GLN A CA 1
ATOM 588 C C . GLN A 1 79 ? -5.245 -8.175 8.906 1.00 64.56 79 GLN A C 1
ATOM 590 O O . GLN A 1 79 ? -5.592 -7.027 8.625 1.00 64.56 79 GLN A O 1
ATOM 595 N N . LEU A 1 80 ? -4.616 -8.966 8.038 1.00 62.91 80 LEU A N 1
ATOM 596 C CA . LEU A 1 80 ? -4.623 -8.684 6.612 1.00 62.91 80 LEU A CA 1
ATOM 597 C C . LEU A 1 80 ? -6.007 -9.033 6.081 1.00 62.91 80 LEU A C 1
ATOM 599 O O . LEU A 1 80 ? -6.398 -10.198 6.096 1.00 62.91 80 LEU A O 1
ATOM 603 N N . VAL A 1 81 ?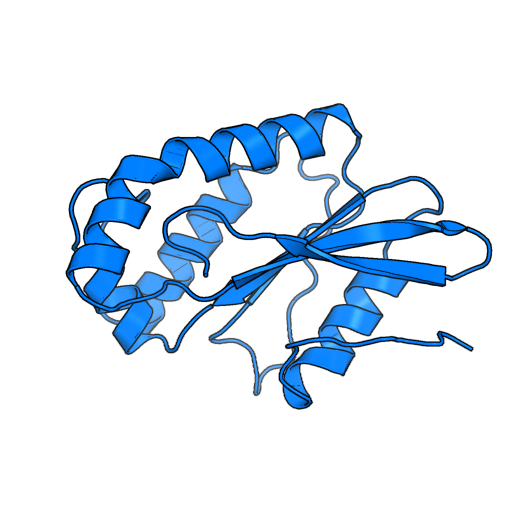 -6.748 -8.035 5.610 1.00 63.00 81 VAL A N 1
ATOM 604 C CA . VAL A 1 81 ? -8.014 -8.289 4.918 1.00 63.00 81 VAL A CA 1
ATOM 605 C C . VAL A 1 81 ? -7.689 -8.591 3.453 1.00 63.00 81 VAL A C 1
ATOM 607 O O . VAL A 1 81 ? -7.238 -7.689 2.738 1.00 63.00 81 VAL A O 1
ATOM 610 N N . PRO A 1 82 ? -7.868 -9.840 2.981 1.00 54.19 82 PRO A N 1
ATOM 611 C CA . PRO A 1 82 ? -7.699 -10.153 1.572 1.00 54.19 82 PRO A CA 1
ATOM 612 C C . PRO A 1 82 ? -8.783 -9.440 0.759 1.00 54.19 82 PRO A C 1
ATOM 614 O O . PRO A 1 82 ? -9.967 -9.486 1.093 1.00 54.19 82 PRO A O 1
ATOM 617 N N . MET A 1 83 ? -8.375 -8.766 -0.314 1.00 57.38 83 MET A N 1
ATOM 618 C CA . MET A 1 83 ? -9.312 -8.130 -1.238 1.00 57.38 83 MET A CA 1
ATOM 619 C C . MET A 1 83 ? -9.997 -9.188 -2.130 1.00 57.38 83 MET A C 1
ATOM 621 O O . MET A 1 83 ? -9.403 -10.242 -2.372 1.00 57.38 83 MET A O 1
ATOM 625 N N . PRO A 1 84 ? -11.228 -8.945 -2.624 1.00 53.09 84 PRO A N 1
ATOM 626 C CA . PRO A 1 84 ? -11.939 -9.872 -3.507 1.00 53.09 84 PRO A CA 1
ATOM 627 C C . PRO A 1 84 ? -11.131 -10.247 -4.755 1.00 53.09 84 PRO A C 1
ATOM 629 O O . PRO A 1 84 ? -10.362 -9.436 -5.264 1.00 53.09 84 PRO A O 1
ATOM 632 N N . ALA A 1 85 ? -11.362 -11.456 -5.284 1.00 45.81 85 ALA A N 1
ATOM 633 C CA . ALA A 1 85 ? -10.558 -12.066 -6.347 1.00 45.81 85 ALA A CA 1
ATOM 634 C C . ALA A 1 85 ? -10.367 -11.213 -7.614 1.00 45.81 85 ALA A C 1
ATOM 636 O O . ALA A 1 85 ? -9.296 -11.214 -8.210 1.00 45.81 85 ALA A O 1
ATOM 637 N N . ALA A 1 86 ? -11.387 -10.438 -7.986 1.00 47.53 86 ALA A N 1
ATOM 638 C CA . ALA A 1 86 ? -11.362 -9.544 -9.145 1.00 47.53 86 ALA A CA 1
ATOM 639 C C . ALA A 1 86 ? -10.556 -8.243 -8.920 1.00 47.53 86 ALA A C 1
ATOM 641 O O . ALA A 1 86 ? -10.330 -7.488 -9.860 1.00 47.53 86 ALA A O 1
ATOM 642 N N . SER A 1 87 ? -10.132 -7.981 -7.681 1.00 51.47 87 SER A N 1
ATOM 643 C CA . SER A 1 87 ? -9.395 -6.791 -7.228 1.00 51.47 87 SER A CA 1
ATOM 644 C C . SER A 1 87 ? -8.004 -7.141 -6.670 1.00 51.47 87 SER A C 1
ATOM 646 O O . SER A 1 87 ? -7.285 -6.257 -6.201 1.00 51.47 87 SER A O 1
ATOM 648 N N . LEU A 1 88 ? -7.639 -8.433 -6.680 1.00 47.28 88 LEU A N 1
ATOM 649 C CA . LEU A 1 88 ? -6.499 -9.021 -5.960 1.00 47.28 88 LEU A CA 1
ATOM 650 C C . LEU A 1 88 ? -5.123 -8.484 -6.360 1.00 47.28 88 LEU A C 1
ATOM 652 O O . LEU A 1 88 ? -4.187 -8.588 -5.565 1.00 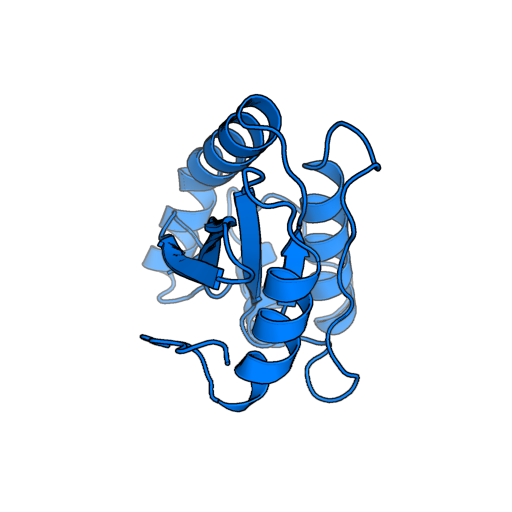47.28 88 LEU A O 1
ATOM 656 N N . ASP A 1 89 ? -4.996 -7.897 -7.544 1.00 53.81 89 ASP A N 1
ATOM 657 C CA . ASP A 1 89 ? -3.704 -7.432 -8.048 1.00 53.81 89 ASP A CA 1
ATOM 658 C C . ASP A 1 89 ? -3.289 -6.067 -7.485 1.00 53.81 89 ASP A C 1
ATOM 660 O O . ASP A 1 89 ? -2.198 -5.592 -7.794 1.00 53.81 89 ASP A O 1
ATOM 664 N N . GLN A 1 90 ? -4.145 -5.399 -6.697 1.00 62.38 90 GLN A N 1
ATOM 665 C CA . GLN A 1 90 ? -3.992 -3.960 -6.464 1.00 62.38 90 GLN A CA 1
ATOM 666 C C . GLN A 1 90 ? -4.218 -3.480 -5.027 1.00 62.38 90 GLN A C 1
ATOM 668 O O . GLN A 1 90 ? -4.509 -2.304 -4.840 1.00 62.38 90 GLN A O 1
ATOM 673 N N . GLY A 1 91 ? -4.072 -4.299 -3.982 1.00 70.62 91 GLY A N 1
ATOM 674 C CA . GLY A 1 91 ? -4.099 -3.714 -2.637 1.00 70.62 91 GLY A CA 1
ATOM 675 C C . GLY A 1 91 ? -3.865 -4.632 -1.447 1.00 70.62 91 GLY A C 1
ATOM 676 O O . GLY A 1 91 ? -3.748 -5.852 -1.566 1.00 70.62 91 GLY A O 1
ATOM 677 N N . LEU A 1 92 ? -3.761 -4.001 -0.278 1.00 80.44 92 LEU A N 1
ATOM 678 C CA . LEU A 1 92 ? -3.531 -4.630 1.021 1.00 80.44 92 LEU A CA 1
ATOM 679 C C . LEU A 1 92 ? -4.122 -3.752 2.132 1.00 80.44 92 LEU A C 1
ATOM 681 O O . LEU A 1 92 ? -3.861 -2.554 2.159 1.00 80.44 92 LEU A O 1
ATOM 685 N N . ALA A 1 93 ? -4.854 -4.335 3.080 1.00 80.56 93 ALA A N 1
ATOM 686 C CA . ALA A 1 93 ? -5.267 -3.639 4.300 1.00 80.56 93 ALA A CA 1
ATOM 687 C C . ALA A 1 93 ? -4.522 -4.186 5.521 1.00 80.56 93 ALA A C 1
ATOM 689 O O . ALA A 1 93 ? -4.335 -5.394 5.637 1.00 80.56 93 ALA A O 1
ATOM 690 N N . ILE A 1 94 ? -4.158 -3.291 6.431 1.00 84.19 94 ILE A N 1
ATOM 691 C CA . ILE A 1 94 ? -3.548 -3.544 7.736 1.00 84.19 94 ILE A CA 1
ATOM 692 C C . ILE A 1 94 ? -4.494 -2.918 8.766 1.00 84.19 94 ILE A C 1
ATOM 694 O O . ILE A 1 94 ? -4.696 -1.705 8.739 1.00 84.19 94 ILE A O 1
ATOM 698 N N . THR A 1 95 ? -5.114 -3.713 9.636 1.00 84.38 95 THR A N 1
ATOM 699 C CA . THR A 1 95 ? -6.091 -3.228 10.630 1.00 84.38 95 THR A CA 1
ATOM 700 C C . THR A 1 95 ? -5.662 -3.545 12.060 1.00 84.38 95 THR A C 1
ATOM 702 O O . THR A 1 95 ? -4.829 -4.424 12.281 1.00 84.38 95 THR A O 1
ATOM 705 N N . ASN A 1 96 ? -6.271 -2.856 13.031 1.00 84.44 96 ASN A N 1
ATOM 706 C CA . ASN A 1 96 ? -6.033 -3.046 14.466 1.00 84.44 96 ASN A CA 1
ATOM 707 C C . ASN A 1 96 ? -4.582 -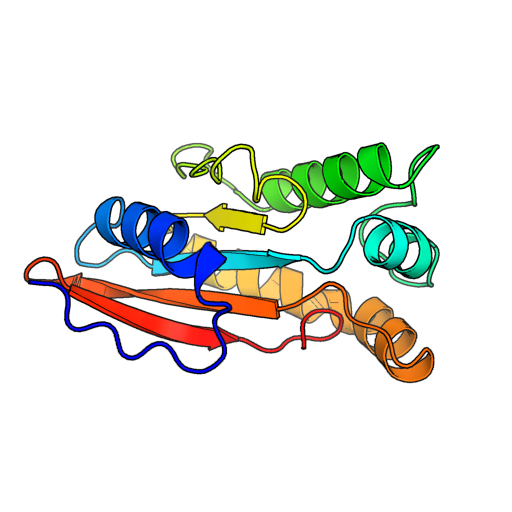2.757 14.879 1.00 84.44 96 ASN A C 1
ATOM 709 O O . ASN A 1 96 ? -3.981 -3.514 15.639 1.00 84.44 96 ASN A O 1
ATOM 713 N N . LEU A 1 97 ? -4.008 -1.683 14.329 1.00 84.88 97 LEU A N 1
ATOM 714 C CA . LEU A 1 97 ? -2.689 -1.203 14.725 1.00 84.88 97 LEU A CA 1
ATOM 715 C C . LEU A 1 97 ? -2.799 -0.454 16.049 1.00 84.88 97 LEU A C 1
ATOM 717 O O . LEU A 1 97 ? -3.653 0.413 16.200 1.00 84.88 97 LEU A O 1
ATOM 721 N N . SER A 1 98 ? -1.876 -0.697 16.973 1.00 85.69 98 SER A N 1
ATOM 722 C CA . SER A 1 98 ? -1.634 0.241 18.067 1.00 85.69 98 SER A CA 1
ATOM 723 C C . SER A 1 98 ? -1.048 1.555 17.534 1.00 85.69 98 SER A C 1
ATOM 725 O O . SER A 1 98 ? -0.454 1.609 16.451 1.00 85.69 98 SER A O 1
ATOM 727 N N . GLY A 1 99 ? -1.141 2.632 18.321 1.00 84.44 99 GLY A N 1
ATOM 728 C CA . GLY A 1 99 ? -0.554 3.925 17.949 1.00 84.44 99 GLY A CA 1
ATOM 729 C C . GLY A 1 99 ? 0.955 3.858 17.663 1.00 84.44 99 GLY A C 1
ATOM 730 O O . GLY A 1 99 ? 1.437 4.531 16.752 1.00 84.44 99 GLY A O 1
ATOM 731 N N . GLN A 1 100 ? 1.696 3.008 18.387 1.00 86.56 100 GLN A N 1
ATOM 732 C CA . GLN A 1 100 ? 3.132 2.807 18.168 1.00 86.56 100 GLN A CA 1
ATOM 733 C C . GLN A 1 100 ? 3.415 2.071 16.851 1.00 86.56 100 GLN A C 1
ATOM 735 O O . GLN A 1 100 ? 4.280 2.502 16.090 1.00 86.56 100 GLN A O 1
ATOM 740 N N . GLU A 1 101 ? 2.678 0.996 16.553 1.00 87.31 101 GLU A N 1
ATOM 741 C CA . GLU A 1 101 ? 2.838 0.245 15.298 1.00 87.31 101 GLU A CA 1
ATOM 742 C C . GLU A 1 101 ? 2.481 1.111 14.089 1.00 87.31 101 GLU A C 1
ATOM 744 O O . GLU A 1 101 ? 3.208 1.132 13.098 1.00 87.31 101 GLU A O 1
ATOM 749 N N . PHE A 1 102 ? 1.401 1.887 14.194 1.00 87.12 102 PHE A N 1
ATOM 750 C CA . PHE A 1 102 ? 1.005 2.841 13.165 1.00 87.12 102 PHE A CA 1
ATOM 751 C C . PHE A 1 102 ? 2.105 3.873 12.884 1.00 87.12 102 PHE A C 1
ATOM 753 O O . PHE A 1 102 ? 2.478 4.079 11.726 1.00 87.12 102 PHE A O 1
ATOM 760 N N . ALA A 1 103 ? 2.673 4.480 13.931 1.00 87.19 103 ALA A N 1
ATOM 761 C CA . ALA A 1 103 ? 3.761 5.445 13.788 1.00 87.19 103 ALA A CA 1
ATOM 762 C C . ALA A 1 103 ? 5.018 4.818 13.159 1.00 87.19 103 ALA A C 1
ATOM 764 O O . ALA A 1 103 ? 5.641 5.430 12.291 1.00 87.19 103 ALA A O 1
ATOM 765 N N . GLN A 1 104 ? 5.371 3.589 13.545 1.00 87.75 104 GLN A N 1
ATOM 766 C CA . GLN A 1 104 ? 6.521 2.869 12.996 1.00 87.75 104 GLN A CA 1
ATOM 767 C C . GLN A 1 104 ? 6.347 2.532 11.508 1.00 87.75 104 GLN A C 1
ATOM 769 O O . GLN A 1 104 ? 7.283 2.709 10.721 1.00 87.75 104 GLN A O 1
ATOM 774 N N . ILE A 1 105 ? 5.154 2.083 11.101 1.00 87.44 105 ILE A N 1
ATOM 775 C CA . ILE A 1 105 ? 4.855 1.825 9.687 1.00 87.44 105 ILE A CA 1
ATOM 776 C C . ILE A 1 105 ? 4.945 3.129 8.894 1.00 87.44 105 ILE A C 1
ATOM 778 O O . ILE A 1 105 ? 5.643 3.165 7.882 1.00 87.44 105 ILE A O 1
ATOM 782 N N . LEU A 1 106 ? 4.319 4.217 9.361 1.00 85.81 106 LEU A N 1
ATOM 783 C CA . LEU A 1 106 ? 4.409 5.513 8.681 1.00 85.81 106 LEU A CA 1
ATOM 784 C C . LEU A 1 106 ? 5.855 6.003 8.556 1.00 85.81 106 LEU A C 1
ATOM 786 O O . LEU A 1 106 ? 6.238 6.461 7.484 1.00 85.81 106 LEU A O 1
ATOM 790 N N . PHE A 1 107 ? 6.669 5.858 9.603 1.00 86.69 107 PHE A N 1
ATOM 791 C CA . PHE A 1 107 ? 8.089 6.212 9.557 1.00 86.69 107 PHE A CA 1
ATOM 792 C C . PHE A 1 107 ? 8.873 5.365 8.542 1.00 86.69 107 PHE A C 1
ATOM 794 O O . PHE A 1 107 ? 9.753 5.858 7.842 1.00 86.69 107 PHE A O 1
ATOM 801 N N . THR A 1 108 ? 8.537 4.083 8.409 1.00 86.81 108 THR A N 1
ATOM 802 C CA . THR A 1 108 ? 9.171 3.224 7.400 1.00 86.81 108 THR A CA 1
ATOM 803 C C . THR A 1 108 ? 8.740 3.613 5.985 1.00 86.81 108 THR A C 1
ATOM 805 O O . THR A 1 108 ? 9.558 3.631 5.069 1.00 86.81 108 THR A O 1
ATOM 808 N N . LEU A 1 109 ? 7.475 3.995 5.797 1.00 84.69 109 LEU A N 1
ATOM 809 C CA . LEU A 1 109 ? 6.976 4.489 4.515 1.00 84.69 109 LEU A CA 1
ATOM 810 C C . LEU A 1 109 ? 7.605 5.834 4.128 1.00 84.69 109 LEU A C 1
ATOM 812 O O . LEU A 1 109 ? 7.903 6.043 2.954 1.00 84.69 109 LEU A O 1
ATOM 816 N N . THR A 1 110 ? 7.872 6.731 5.083 1.00 80.62 110 THR A N 1
ATOM 817 C CA . THR A 1 110 ? 8.632 7.960 4.800 1.00 80.62 110 THR A CA 1
ATOM 818 C C . THR A 1 110 ? 10.105 7.681 4.505 1.00 80.62 110 THR A C 1
ATOM 820 O O . THR A 1 110 ? 10.734 8.467 3.806 1.00 80.62 110 THR A O 1
ATOM 823 N N . ALA A 1 111 ? 10.675 6.555 4.936 1.00 81.44 111 ALA A N 1
ATOM 824 C CA . ALA A 1 111 ? 12.025 6.165 4.526 1.00 81.44 111 ALA A CA 1
ATOM 825 C C . ALA A 1 111 ? 12.116 5.768 3.035 1.00 81.44 111 ALA A C 1
ATOM 827 O O . ALA A 1 111 ? 13.210 5.755 2.472 1.00 81.44 111 ALA A O 1
ATOM 828 N N . LEU A 1 112 ? 10.984 5.535 2.355 1.00 82.19 112 LEU A N 1
ATOM 829 C CA . LEU A 1 112 ? 10.920 5.263 0.910 1.00 82.19 112 LEU A CA 1
ATOM 830 C C . LEU A 1 112 ? 11.105 6.513 0.032 1.00 82.19 112 LEU A C 1
ATOM 832 O O . LEU A 1 112 ? 10.860 6.463 -1.172 1.00 82.19 112 LEU A O 1
ATOM 836 N N . MET A 1 113 ? 11.531 7.644 0.596 1.00 76.19 113 MET A N 1
ATOM 837 C CA . MET A 1 113 ? 11.758 8.884 -0.155 1.00 76.19 113 MET A CA 1
ATOM 838 C C . MET A 1 113 ? 12.689 8.729 -1.371 1.00 76.19 113 MET A C 1
ATOM 840 O O . MET A 1 113 ? 12.350 9.293 -2.411 1.00 76.19 113 MET A O 1
ATOM 844 N N . PRO A 1 114 ? 13.799 7.958 -1.326 1.00 83.62 114 PRO A N 1
ATOM 845 C CA . PRO A 1 114 ? 14.628 7.734 -2.512 1.00 83.62 114 PRO A CA 1
ATOM 846 C C . PRO A 1 114 ? 13.871 7.025 -3.641 1.00 83.62 114 PRO A C 1
ATOM 848 O O . PRO A 1 114 ? 13.952 7.449 -4.794 1.00 83.62 114 PRO A O 1
ATOM 851 N N . TRP A 1 115 ? 13.078 6.002 -3.304 1.00 89.62 115 TRP A N 1
ATOM 852 C CA . TRP A 1 115 ? 12.214 5.325 -4.271 1.00 89.62 115 TRP A CA 1
ATOM 853 C C . TRP A 1 115 ? 11.158 6.276 -4.823 1.00 89.62 115 TRP A C 1
ATOM 855 O O . TRP A 1 115 ? 10.979 6.361 -6.031 1.00 89.62 115 TRP A O 1
ATOM 865 N N . GLY A 1 116 ? 10.525 7.058 -3.946 1.00 86.00 116 GLY A N 1
ATOM 866 C CA . GLY A 1 116 ? 9.536 8.061 -4.321 1.00 86.00 116 GLY A CA 1
ATOM 867 C C . GLY A 1 116 ? 10.066 9.128 -5.272 1.00 86.00 116 GLY A C 1
ATOM 868 O O . GLY A 1 116 ? 9.392 9.505 -6.226 1.00 86.00 116 GLY A O 1
ATOM 869 N N . ALA A 1 117 ? 11.295 9.596 -5.059 1.00 86.56 117 ALA A N 1
ATOM 870 C CA . ALA A 1 117 ? 11.946 10.521 -5.978 1.00 86.56 117 ALA A CA 1
ATOM 871 C C . ALA A 1 117 ? 12.174 9.876 -7.355 1.00 86.56 117 ALA A C 1
ATOM 873 O O . ALA A 1 117 ? 11.891 10.502 -8.377 1.00 86.56 117 ALA A O 1
ATOM 874 N N . ALA A 1 118 ? 12.625 8.617 -7.389 1.00 89.81 118 ALA A N 1
ATOM 875 C CA . ALA A 1 118 ? 12.835 7.884 -8.633 1.00 89.81 118 ALA A CA 1
ATOM 876 C C . ALA A 1 118 ? 11.519 7.613 -9.384 1.00 89.81 118 ALA A C 1
ATOM 878 O O . ALA A 1 118 ? 11.464 7.782 -10.602 1.00 89.81 118 ALA A O 1
ATOM 879 N N . THR A 1 119 ? 10.441 7.255 -8.678 1.00 89.50 119 THR A N 1
ATOM 880 C CA . THR A 1 119 ? 9.121 7.046 -9.290 1.00 89.50 119 THR A CA 1
ATOM 881 C C . THR A 1 119 ? 8.547 8.349 -9.832 1.00 89.50 119 THR A C 1
ATOM 883 O O . THR A 1 119 ? 8.089 8.375 -10.972 1.00 89.50 119 THR A O 1
ATOM 886 N N . MET A 1 120 ? 8.643 9.453 -9.079 1.00 86.38 120 MET A N 1
ATOM 887 C CA . MET A 1 120 ? 8.199 10.771 -9.548 1.00 86.38 120 MET A CA 1
ATOM 888 C C . MET A 1 120 ? 8.982 11.236 -10.779 1.00 86.38 120 MET A C 1
ATOM 890 O O . MET A 1 120 ? 8.374 11.699 -11.740 1.00 86.38 120 MET A O 1
ATOM 894 N N . ALA A 1 121 ? 10.309 11.067 -10.792 1.00 88.81 121 ALA A N 1
ATOM 895 C CA . ALA A 1 121 ? 11.141 11.399 -11.951 1.00 88.81 121 ALA A CA 1
ATOM 896 C C . ALA A 1 121 ? 10.769 10.577 -13.197 1.00 88.81 121 ALA A C 1
ATOM 898 O O . ALA A 1 121 ? 10.871 11.071 -14.318 1.00 88.81 121 ALA A O 1
ATOM 899 N N . ALA A 1 122 ? 10.298 9.343 -13.003 1.00 86.88 122 ALA A N 1
ATOM 900 C CA . ALA A 1 122 ? 9.793 8.490 -14.072 1.00 86.88 122 ALA A CA 1
ATOM 901 C C . ALA A 1 122 ? 8.325 8.775 -14.459 1.00 86.88 122 ALA A C 1
ATOM 903 O O . ALA A 1 122 ? 7.836 8.168 -15.411 1.00 86.88 122 ALA A O 1
ATOM 904 N N . GLY A 1 123 ? 7.613 9.657 -13.744 1.00 88.00 123 GLY A N 1
ATOM 905 C CA . GLY A 1 123 ? 6.177 9.900 -13.938 1.00 88.00 123 GLY A CA 1
ATOM 906 C C . GLY A 1 123 ? 5.294 8.719 -13.517 1.00 88.00 123 GLY A C 1
ATOM 907 O O . GLY A 1 123 ? 4.236 8.499 -14.102 1.00 88.00 123 GLY A O 1
ATOM 908 N N . ARG A 1 124 ? 5.750 7.929 -12.539 1.00 87.75 124 ARG A N 1
ATOM 909 C CA . ARG A 1 124 ? 5.160 6.652 -12.121 1.00 87.75 124 ARG A CA 1
ATOM 910 C C . ARG A 1 124 ? 4.733 6.679 -10.656 1.00 87.75 124 ARG A C 1
ATOM 912 O O . ARG A 1 124 ? 5.251 7.459 -9.860 1.00 87.75 124 ARG A O 1
ATOM 919 N N . SER A 1 125 ? 3.810 5.791 -10.294 1.00 85.94 125 SER A N 1
ATOM 920 C CA . SER A 1 125 ? 3.321 5.628 -8.920 1.00 85.94 125 SER A CA 1
ATOM 921 C C . SER A 1 125 ? 3.086 4.153 -8.608 1.00 85.94 125 SER A C 1
ATOM 923 O O . SER A 1 125 ? 2.509 3.423 -9.417 1.00 85.94 125 SER A O 1
ATOM 925 N N . ALA A 1 126 ? 3.480 3.728 -7.409 1.00 84.62 126 ALA A N 1
ATOM 926 C CA . ALA A 1 126 ? 3.127 2.438 -6.828 1.00 84.62 126 ALA A CA 1
ATOM 927 C C . ALA A 1 126 ? 1.646 2.350 -6.454 1.00 84.62 126 ALA A C 1
ATOM 929 O O . ALA A 1 126 ? 1.170 1.266 -6.136 1.00 84.62 126 ALA A O 1
ATOM 930 N N . GLY A 1 127 ? 0.921 3.466 -6.500 1.00 83.56 127 GLY A N 1
ATOM 931 C CA . GLY A 1 127 ? -0.490 3.581 -6.179 1.00 83.56 127 GLY A CA 1
ATOM 932 C C . GLY A 1 127 ? -0.689 4.606 -5.071 1.00 83.56 127 GLY A C 1
ATOM 933 O O . GLY A 1 127 ? -0.039 5.636 -5.063 1.00 83.56 127 GLY A O 1
ATOM 934 N N . SER A 1 128 ? -1.571 4.355 -4.115 1.00 81.25 128 SER A N 1
ATOM 935 C CA . SER A 1 128 ? -1.793 5.264 -2.985 1.00 81.25 128 SER A CA 1
ATOM 936 C C . SER A 1 128 ? -2.092 4.481 -1.723 1.00 81.25 128 SER A C 1
ATOM 938 O O . SER A 1 128 ? -2.516 3.332 -1.793 1.00 81.25 128 SER A O 1
ATOM 940 N N . PHE A 1 129 ? -1.913 5.093 -0.560 1.00 83.81 129 PHE A N 1
ATOM 941 C CA . PHE A 1 129 ? -2.372 4.499 0.686 1.00 83.81 129 PHE A CA 1
ATOM 942 C C . PHE A 1 129 ? -3.319 5.447 1.412 1.00 83.81 129 PHE A C 1
ATOM 944 O O . PHE A 1 129 ? -3.309 6.662 1.227 1.00 83.81 129 PHE A O 1
ATOM 951 N N . HIS A 1 130 ? -4.186 4.869 2.223 1.00 83.06 130 HIS A N 1
ATOM 952 C CA . HIS A 1 130 ? -5.210 5.567 2.969 1.00 83.06 130 HIS A CA 1
ATOM 953 C C . HIS A 1 130 ? -5.066 5.179 4.429 1.00 83.06 130 HIS A C 1
ATOM 955 O O . HIS A 1 130 ? -4.911 4.007 4.765 1.00 83.06 130 HIS A O 1
ATOM 961 N N . ILE A 1 131 ? -5.102 6.179 5.291 1.00 86.94 131 ILE A N 1
ATOM 962 C CA . ILE A 1 131 ? -5.155 6.015 6.733 1.00 86.94 131 ILE A CA 1
ATOM 963 C C . ILE A 1 131 ? -6.622 5.848 7.102 1.00 86.94 131 ILE A C 1
ATOM 965 O O . ILE A 1 131 ? -7.463 6.636 6.669 1.00 86.94 131 ILE A O 1
ATOM 969 N N . ILE A 1 132 ? -6.918 4.829 7.898 1.00 84.19 132 ILE A N 1
ATOM 970 C CA . ILE A 1 132 ? -8.249 4.576 8.434 1.00 84.19 132 ILE A CA 1
ATOM 971 C C . ILE A 1 132 ? -8.177 4.759 9.946 1.00 84.19 132 ILE A C 1
ATOM 973 O O . ILE A 1 132 ? -7.286 4.204 10.585 1.00 84.19 132 ILE A O 1
ATOM 977 N N . GLN A 1 133 ? -9.092 5.528 10.527 1.00 85.00 133 GLN A N 1
ATOM 978 C CA . GLN A 1 133 ? -9.181 5.692 11.978 1.00 85.00 133 GLN A CA 1
ATOM 979 C C . GLN A 1 133 ? -10.586 5.333 12.444 1.00 85.00 133 GLN A C 1
ATOM 981 O O . GLN A 1 133 ? -11.572 5.852 11.915 1.00 85.00 133 GLN A O 1
ATOM 986 N N . GLY A 1 134 ? -10.684 4.437 13.426 1.00 78.94 134 GLY A N 1
ATOM 987 C CA . GLY A 1 134 ? -11.923 4.255 14.170 1.00 78.94 134 GLY A CA 1
ATOM 988 C C . GLY A 1 134 ? -12.274 5.543 14.917 1.00 78.94 134 GLY A C 1
ATOM 989 O O . GLY A 1 134 ? -11.395 6.222 15.442 1.00 78.94 134 GLY A O 1
ATOM 990 N N . ILE A 1 135 ? -13.556 5.905 14.924 1.00 76.94 135 ILE A N 1
ATOM 991 C CA . ILE A 1 135 ? -14.070 7.038 15.719 1.00 76.94 135 ILE A CA 1
ATOM 992 C C . ILE A 1 135 ? -15.181 6.601 16.685 1.00 76.94 135 ILE A C 1
ATOM 994 O O . ILE A 1 135 ? -15.923 7.423 17.219 1.00 76.94 135 ILE A O 1
ATOM 998 N N . GLY A 1 136 ? -15.324 5.288 16.884 1.00 67.69 136 GLY A N 1
ATOM 999 C CA . GLY A 1 136 ? -16.388 4.680 17.679 1.00 67.69 136 GLY A CA 1
ATOM 1000 C C . GLY A 1 136 ? -17.747 4.613 16.986 1.00 67.69 136 GLY A C 1
ATOM 1001 O O . GLY A 1 136 ? -17.914 4.992 15.827 1.00 67.69 136 GLY A O 1
ATOM 1002 N N . ALA A 1 137 ? -18.725 4.031 17.689 1.00 71.50 137 ALA A N 1
ATOM 1003 C CA . ALA A 1 137 ? -20.107 3.853 17.221 1.00 71.50 137 ALA A CA 1
ATOM 1004 C C . ALA A 1 137 ? -20.244 3.173 15.835 1.00 71.50 137 ALA A C 1
ATOM 1006 O O . ALA A 1 137 ? -21.177 3.449 15.080 1.00 71.50 137 ALA A O 1
ATOM 1007 N N . GLY A 1 138 ? -19.304 2.287 15.484 1.00 68.00 138 GLY A N 1
ATOM 1008 C CA . GLY A 1 138 ? -19.286 1.598 14.190 1.00 68.00 138 GLY A CA 1
ATOM 1009 C C . GLY A 1 138 ? -18.967 2.505 12.995 1.00 68.00 138 GLY A C 1
ATOM 1010 O O . GLY A 1 138 ? -19.404 2.207 11.884 1.00 68.00 138 GLY A O 1
ATOM 1011 N N . SER A 1 139 ? -18.246 3.609 13.221 1.00 71.69 139 SER A N 1
ATOM 1012 C CA . SER A 1 139 ? -17.840 4.573 12.192 1.00 71.69 139 SER A CA 1
ATOM 1013 C C . SER A 1 139 ? -16.314 4.680 12.085 1.00 71.69 139 SER A C 1
ATOM 1015 O O . SER A 1 139 ? -15.597 4.495 13.070 1.00 71.69 139 SER A O 1
ATOM 1017 N N . CYS A 1 140 ? -15.824 4.996 10.883 1.00 79.25 140 CYS A N 1
ATOM 1018 C CA . CYS A 1 140 ? -14.409 5.235 10.592 1.00 79.25 140 CYS A CA 1
ATOM 1019 C C . CYS A 1 140 ? -14.238 6.529 9.783 1.00 79.25 140 CYS A C 1
ATOM 1021 O O . CYS A 1 140 ? -15.119 6.899 9.002 1.00 79.25 140 CYS A O 1
ATOM 1023 N N . THR A 1 141 ? -13.097 7.198 9.934 1.00 81.50 141 THR A N 1
ATOM 1024 C CA . THR A 1 141 ? -12.617 8.206 8.982 1.00 81.50 141 THR A CA 1
ATOM 1025 C C . THR A 1 141 ? -11.575 7.579 8.070 1.00 81.50 141 THR A C 1
ATOM 1027 O O . THR A 1 141 ? -10.809 6.707 8.482 1.00 81.50 141 THR A O 1
ATOM 1030 N N . ILE A 1 142 ? -11.563 8.005 6.808 1.00 81.81 142 ILE A N 1
ATOM 1031 C CA . ILE A 1 142 ? -10.580 7.569 5.819 1.00 81.81 142 ILE A CA 1
ATOM 1032 C C . ILE A 1 142 ? -9.932 8.821 5.248 1.00 81.81 142 ILE A C 1
ATOM 1034 O O . ILE A 1 142 ? -10.604 9.646 4.631 1.00 81.81 142 ILE A O 1
ATOM 1038 N N . THR A 1 143 ? -8.626 8.942 5.435 1.00 81.38 143 THR A N 1
ATOM 1039 C CA . THR A 1 143 ? -7.838 10.073 4.948 1.00 81.38 143 THR A CA 1
ATOM 1040 C C . THR A 1 143 ? -6.772 9.549 4.006 1.00 81.38 143 THR A C 1
ATOM 1042 O O . THR A 1 143 ? -6.059 8.599 4.327 1.00 81.38 143 THR A O 1
ATOM 1045 N N . ARG A 1 144 ? -6.637 10.157 2.827 1.00 75.50 1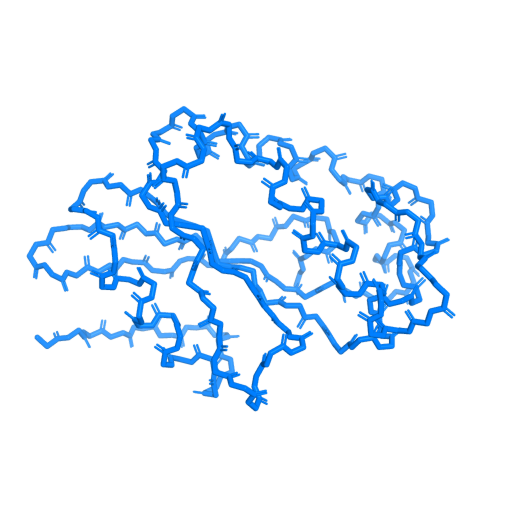44 ARG A N 1
ATOM 1046 C CA . ARG A 1 144 ? -5.565 9.792 1.898 1.00 75.50 144 ARG A CA 1
ATOM 1047 C C . ARG A 1 144 ? -4.216 10.180 2.502 1.00 75.50 144 ARG A C 1
ATOM 1049 O O . ARG A 1 144 ? -4.012 11.338 2.859 1.00 75.50 144 ARG A O 1
ATOM 1056 N N . GLY A 1 145 ? -3.311 9.214 2.605 1.00 70.06 145 GLY A N 1
ATOM 1057 C CA . GLY A 1 145 ? -1.906 9.471 2.878 1.00 70.06 145 GLY A CA 1
ATOM 1058 C C . GLY A 1 145 ? -1.141 9.574 1.560 1.00 70.06 145 GLY A C 1
ATOM 1059 O O . GLY A 1 145 ? -1.437 8.856 0.606 1.00 70.06 145 GLY A O 1
ATOM 1060 N N . ALA A 1 146 ? -0.168 10.476 1.494 1.00 65.25 146 ALA A N 1
ATOM 1061 C CA . ALA A 1 146 ? 0.750 10.570 0.365 1.00 65.25 146 ALA A CA 1
ATOM 1062 C C . ALA A 1 146 ? 2.182 10.528 0.896 1.00 65.25 146 ALA A C 1
ATOM 1064 O O . ALA A 1 146 ? 2.558 11.348 1.733 1.00 65.25 146 ALA A O 1
ATOM 1065 N N . VAL A 1 147 ? 2.967 9.560 0.424 1.00 63.56 147 VAL A N 1
ATOM 1066 C CA . VAL A 1 147 ? 4.403 9.458 0.701 1.00 63.56 147 VAL A CA 1
ATOM 1067 C C . VAL A 1 147 ? 5.105 8.904 -0.528 1.00 63.56 147 VAL A C 1
ATOM 1069 O O . VAL A 1 147 ? 4.764 7.825 -1.007 1.00 63.56 147 VAL A O 1
ATOM 1072 N N . GLY A 1 148 ? 6.117 9.626 -1.010 1.00 73.50 148 GLY A N 1
ATOM 1073 C CA . GLY A 1 148 ? 7.055 9.150 -2.026 1.00 73.50 148 GLY A CA 1
ATOM 1074 C C . GLY A 1 148 ? 6.399 8.425 -3.207 1.00 73.50 148 GLY A C 1
ATOM 1075 O O . GLY A 1 148 ? 5.735 9.046 -4.027 1.00 73.50 148 GLY A O 1
ATOM 1076 N N . ALA A 1 149 ? 6.620 7.109 -3.295 1.00 77.62 149 ALA A N 1
ATOM 1077 C CA . ALA A 1 149 ? 6.162 6.266 -4.399 1.00 77.62 149 ALA A CA 1
ATOM 1078 C C . ALA A 1 149 ? 4.645 6.012 -4.416 1.00 77.62 149 ALA A C 1
ATOM 1080 O O . ALA A 1 149 ? 4.140 5.494 -5.407 1.00 77.62 149 ALA A O 1
ATOM 1081 N N . PHE A 1 150 ? 3.921 6.365 -3.352 1.00 77.62 150 PHE A N 1
ATOM 1082 C CA . PHE A 1 150 ? 2.474 6.211 -3.237 1.00 77.62 150 PHE A CA 1
ATOM 1083 C C . PHE A 1 150 ? 1.802 7.598 -3.247 1.00 77.62 150 PHE A C 1
ATOM 1085 O O . PHE A 1 150 ? 1.774 8.284 -2.218 1.00 77.62 150 PHE A O 1
ATOM 1092 N N . VAL A 1 151 ? 1.283 8.011 -4.410 1.00 63.62 151 VAL A N 1
ATOM 1093 C CA . VAL A 1 151 ? 0.743 9.356 -4.717 1.00 63.62 151 VAL A CA 1
ATOM 1094 C C . VAL A 1 151 ? -0.556 9.343 -5.503 1.00 63.62 151 VAL A C 1
ATOM 1096 O O . VAL A 1 151 ? -0.909 8.325 -6.136 1.00 63.62 151 VAL A O 1
#

pLDDT: mean 77.12, std 14.32, range [33.41, 95.75]